Protein AF-A0A496VPL7-F1 (afdb_monomer)

Structure (mmCIF, N/CA/C/O backbone):
data_AF-A0A496VPL7-F1
#
_entry.id   AF-A0A496VPL7-F1
#
loop_
_atom_site.group_PDB
_atom_site.id
_atom_site.type_symbol
_atom_site.label_atom_id
_atom_site.label_alt_id
_atom_site.label_comp_id
_atom_site.label_asym_id
_atom_site.label_entity_id
_atom_site.label_seq_id
_atom_site.pdbx_PDB_ins_code
_atom_site.Cartn_x
_atom_site.Cartn_y
_atom_site.Cartn_z
_atom_site.occupancy
_atom_site.B_iso_or_equiv
_atom_site.auth_seq_id
_atom_site.auth_comp_id
_atom_site.auth_asym_id
_atom_site.auth_atom_id
_atom_site.pdbx_PDB_model_num
ATOM 1 N N . MET A 1 1 ? 26.403 -59.003 -51.236 1.00 44.50 1 MET A N 1
ATOM 2 C CA . MET A 1 1 ? 26.138 -58.364 -49.931 1.00 44.50 1 MET A CA 1
ATOM 3 C C . MET A 1 1 ? 26.095 -56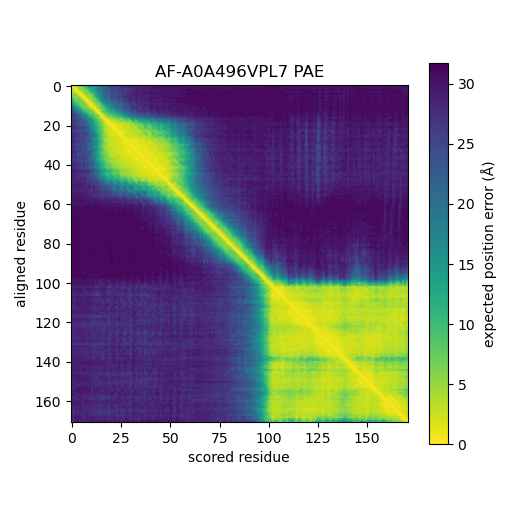.862 -50.140 1.00 44.50 1 MET A C 1
ATOM 5 O O . MET A 1 1 ? 27.112 -56.297 -50.512 1.00 44.50 1 MET A O 1
ATOM 9 N N . ALA A 1 2 ? 24.926 -56.245 -49.983 1.00 44.16 2 ALA A N 1
ATOM 10 C CA . ALA A 1 2 ? 24.749 -54.795 -50.019 1.00 44.16 2 ALA A CA 1
ATOM 11 C C . ALA A 1 2 ? 23.710 -54.421 -48.952 1.00 44.16 2 ALA A C 1
ATOM 13 O O . ALA A 1 2 ? 22.628 -55.006 -48.906 1.00 44.16 2 ALA A O 1
ATOM 14 N N . SER A 1 3 ? 24.091 -53.519 -48.052 1.00 49.53 3 SER A N 1
ATOM 15 C CA . SER A 1 3 ? 23.305 -53.061 -46.904 1.00 49.53 3 SER A CA 1
ATOM 16 C C . SER A 1 3 ? 22.151 -52.142 -47.330 1.00 49.53 3 SER A C 1
ATOM 18 O O . SER A 1 3 ? 22.374 -51.270 -48.169 1.00 49.53 3 SER A O 1
ATOM 20 N N . PRO A 1 4 ? 20.951 -52.236 -46.727 1.00 55.59 4 PRO A N 1
ATOM 21 C CA . PRO A 1 4 ? 19.918 -51.220 -46.892 1.00 55.59 4 PRO A CA 1
ATOM 22 C C . PRO A 1 4 ? 20.060 -50.098 -45.847 1.00 55.59 4 PRO A C 1
ATOM 24 O O . PRO A 1 4 ? 20.033 -50.330 -44.636 1.00 55.59 4 PRO A O 1
ATOM 27 N N . SER A 1 5 ? 20.187 -48.861 -46.329 1.00 50.03 5 SER A N 1
ATOM 28 C CA . SER A 1 5 ? 20.188 -47.637 -45.524 1.00 50.03 5 SER A CA 1
ATOM 29 C C . SER A 1 5 ? 18.785 -47.322 -44.989 1.00 50.03 5 SER A C 1
ATOM 31 O O . SER A 1 5 ? 17.841 -47.131 -45.751 1.00 50.03 5 SER A O 1
ATOM 33 N N . LYS A 1 6 ? 18.661 -47.226 -43.661 1.00 50.88 6 LYS A N 1
ATOM 34 C CA . LYS A 1 6 ? 17.496 -46.694 -42.935 1.00 50.88 6 LYS A CA 1
ATOM 35 C C . LYS A 1 6 ? 17.452 -45.167 -43.081 1.00 50.88 6 LYS A C 1
ATOM 37 O O . LYS A 1 6 ? 18.246 -44.475 -42.447 1.00 50.88 6 LYS A O 1
ATOM 42 N N . THR A 1 7 ? 16.494 -44.626 -43.825 1.00 50.00 7 THR A N 1
ATOM 43 C CA . THR A 1 7 ? 16.113 -43.206 -43.744 1.00 50.00 7 THR A CA 1
ATOM 44 C C . THR A 1 7 ? 14.888 -43.055 -42.845 1.00 50.00 7 THR A C 1
ATOM 46 O O . THR A 1 7 ? 13.771 -43.441 -43.175 1.00 50.00 7 THR A O 1
ATOM 49 N N . LYS A 1 8 ? 15.127 -42.515 -41.647 1.00 50.47 8 LYS A N 1
ATOM 50 C CA . LYS A 1 8 ? 14.119 -42.135 -40.657 1.00 50.47 8 LYS A CA 1
ATOM 51 C C . LYS A 1 8 ? 13.656 -40.711 -40.978 1.00 50.47 8 LYS A C 1
ATOM 53 O O . LYS A 1 8 ? 14.345 -39.754 -40.634 1.00 50.47 8 LYS A O 1
ATOM 58 N N . SER A 1 9 ? 12.515 -40.571 -41.651 1.00 50.44 9 SER A N 1
ATOM 59 C CA . SER A 1 9 ? 11.879 -39.268 -41.878 1.00 50.44 9 SER A CA 1
ATOM 60 C C . SER A 1 9 ? 11.263 -38.754 -40.576 1.00 50.44 9 SER A C 1
ATOM 62 O O . SER A 1 9 ? 10.391 -39.378 -39.977 1.00 50.44 9 SER A O 1
ATOM 64 N N . ARG A 1 10 ? 11.789 -37.621 -40.116 1.00 46.06 10 ARG A N 1
ATOM 65 C CA . ARG A 1 10 ? 11.383 -36.838 -38.943 1.00 46.06 10 ARG A CA 1
ATOM 66 C C . ARG A 1 10 ? 10.116 -36.027 -39.283 1.00 46.06 10 ARG A C 1
ATOM 68 O O . ARG A 1 10 ? 10.083 -35.459 -40.373 1.00 46.06 10 ARG A O 1
ATOM 75 N N . PRO A 1 11 ? 9.097 -35.926 -38.407 1.00 52.47 11 PRO A N 1
ATOM 76 C CA . PRO A 1 11 ? 7.956 -35.056 -38.667 1.00 52.47 11 PRO A CA 1
ATOM 77 C C . P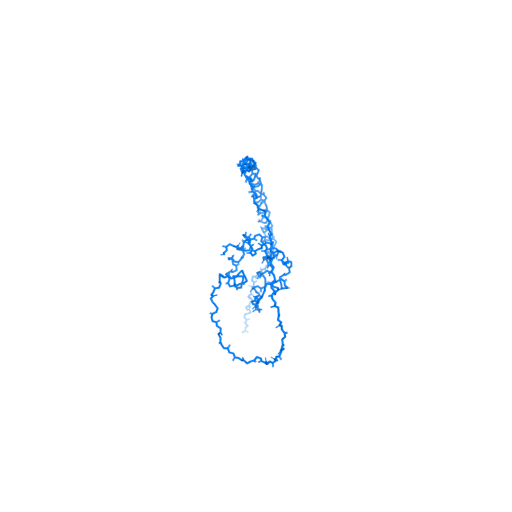RO A 1 11 ? 8.368 -33.587 -38.507 1.00 52.47 11 PRO A C 1
ATOM 79 O O . PRO A 1 11 ? 9.042 -33.202 -37.548 1.00 52.47 11 PRO A O 1
ATOM 82 N N . ASN A 1 12 ? 7.992 -32.796 -39.506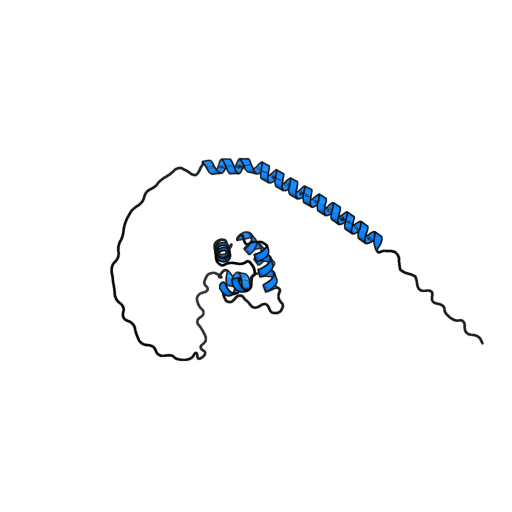 1.00 46.41 12 ASN A N 1
ATOM 83 C CA . ASN A 1 12 ? 8.258 -31.374 -39.649 1.00 46.41 12 ASN A CA 1
ATOM 84 C C . ASN A 1 12 ? 7.220 -30.598 -38.821 1.00 46.41 12 ASN A C 1
ATOM 86 O O . ASN A 1 12 ? 6.033 -30.638 -39.133 1.00 46.41 12 ASN A O 1
ATOM 90 N N . ASN A 1 13 ? 7.659 -29.946 -37.747 1.00 55.75 13 ASN A N 1
ATOM 91 C CA . ASN A 1 13 ? 6.835 -29.087 -36.904 1.00 55.75 13 ASN A CA 1
ATOM 92 C C . ASN A 1 13 ? 7.174 -27.632 -37.243 1.00 55.75 13 ASN A C 1
ATOM 94 O O . ASN A 1 13 ? 8.271 -27.194 -36.906 1.00 55.75 13 ASN A O 1
ATOM 98 N N . SER A 1 14 ? 6.289 -26.912 -37.940 1.00 54.16 14 SER A N 1
ATOM 99 C CA . SER A 1 14 ? 6.311 -25.441 -37.999 1.00 54.16 14 SER A CA 1
ATOM 100 C C . SER A 1 14 ? 5.076 -24.899 -38.728 1.00 54.16 14 SER A C 1
ATOM 102 O O . SER A 1 14 ? 5.060 -24.858 -39.959 1.00 54.16 14 SER A O 1
ATOM 104 N N . LYS A 1 15 ? 4.039 -24.516 -37.969 1.00 54.91 15 LYS A N 1
ATOM 105 C CA . LYS A 1 15 ? 3.012 -23.511 -38.325 1.00 54.91 15 LYS A CA 1
ATOM 106 C C . LYS A 1 15 ? 2.033 -23.328 -37.151 1.00 54.91 15 LYS A C 1
ATOM 108 O O . LYS A 1 15 ? 0.900 -23.776 -37.229 1.00 54.91 15 LYS A O 1
ATOM 113 N N . GLU A 1 16 ? 2.458 -22.706 -36.048 1.00 56.78 16 GLU A N 1
ATOM 114 C CA . GLU A 1 16 ? 1.498 -22.333 -34.986 1.00 56.78 16 GLU A CA 1
ATOM 115 C C . GLU A 1 16 ? 1.862 -21.144 -34.054 1.00 56.78 16 GLU A C 1
ATOM 117 O O . GLU A 1 16 ? 1.560 -21.209 -32.867 1.00 56.78 16 GLU A O 1
ATOM 122 N N . PRO A 1 17 ? 2.482 -20.029 -34.499 1.00 57.62 17 PRO A N 1
ATOM 123 C CA . PRO A 1 17 ? 2.567 -18.837 -33.641 1.00 57.62 17 PRO A CA 1
ATOM 124 C C . PRO A 1 17 ? 1.362 -17.881 -33.778 1.00 57.62 17 PRO A C 1
ATOM 126 O O . PRO A 1 17 ? 1.002 -17.212 -32.812 1.00 57.62 17 PRO A O 1
ATOM 129 N N . ASP A 1 18 ? 0.711 -17.813 -34.945 1.00 60.19 18 ASP A N 1
ATOM 130 C CA . ASP A 1 18 ? -0.291 -16.769 -35.230 1.00 60.19 18 ASP A CA 1
ATOM 131 C C . ASP A 1 18 ? -1.664 -17.005 -34.578 1.00 60.19 18 ASP A C 1
ATOM 133 O O . ASP A 1 18 ? -2.380 -16.051 -34.273 1.00 60.19 18 ASP A O 1
ATOM 137 N N . ASN A 1 19 ? -2.044 -18.263 -34.327 1.00 65.25 19 ASN A N 1
ATOM 138 C CA . ASN A 1 19 ? -3.358 -18.578 -33.754 1.00 65.25 19 ASN A CA 1
ATOM 139 C C . ASN A 1 19 ? -3.415 -18.254 -32.250 1.00 65.25 19 ASN A C 1
ATOM 141 O O . ASN A 1 19 ? -4.341 -17.590 -31.788 1.00 65.25 19 ASN A O 1
ATOM 145 N N . ALA A 1 20 ? -2.358 -18.602 -31.509 1.00 71.00 20 ALA A N 1
ATOM 146 C CA . ALA A 1 20 ? -2.246 -18.330 -30.076 1.00 71.00 20 ALA A CA 1
ATOM 147 C C . ALA A 1 20 ? -2.258 -16.825 -29.750 1.00 71.00 20 ALA A C 1
ATOM 149 O O . ALA A 1 20 ? -2.879 -16.396 -28.777 1.00 71.00 20 ALA A O 1
ATOM 150 N N . LEU A 1 21 ? -1.616 -15.996 -30.583 1.00 72.56 21 LEU A N 1
ATOM 151 C CA . LEU A 1 21 ? -1.631 -14.539 -30.412 1.00 72.56 21 LEU A CA 1
ATOM 152 C C . LEU A 1 21 ? -3.029 -13.954 -30.622 1.00 72.56 21 LEU A C 1
ATOM 154 O O . LEU A 1 21 ? -3.444 -13.058 -29.885 1.00 72.56 21 LEU A O 1
ATOM 158 N N . ARG A 1 22 ? -3.771 -14.474 -31.602 1.00 73.31 22 ARG A N 1
ATOM 159 C CA . ARG A 1 22 ? -5.119 -14.005 -31.931 1.00 73.31 22 ARG A CA 1
ATOM 160 C C . ARG A 1 22 ? -6.137 -14.370 -30.846 1.00 73.31 22 ARG A C 1
ATOM 162 O O . ARG A 1 22 ? -6.988 -13.545 -30.518 1.00 73.31 22 ARG A O 1
ATOM 169 N N . GLU A 1 23 ? -6.015 -15.548 -30.241 1.00 77.81 23 GLU A N 1
ATOM 170 C CA . GLU A 1 23 ? -6.831 -15.946 -29.084 1.00 77.81 23 GLU A CA 1
ATOM 171 C C . GLU A 1 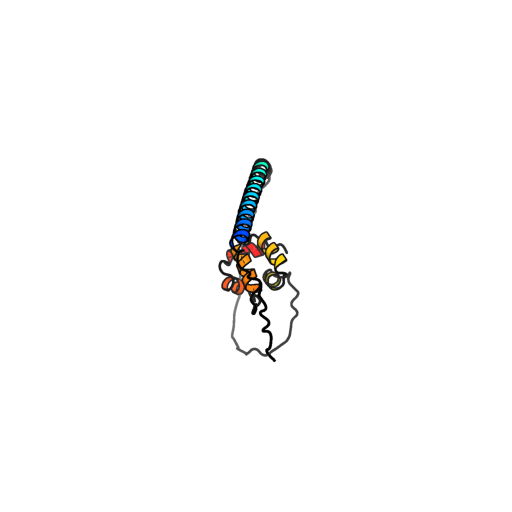23 ? -6.487 -15.142 -27.822 1.00 77.81 23 GLU A C 1
ATOM 173 O O . GLU A 1 23 ? -7.384 -14.714 -27.088 1.00 77.81 23 GLU A O 1
ATOM 178 N N . HIS A 1 24 ? -5.201 -14.865 -27.594 1.00 81.12 24 HIS A N 1
ATOM 179 C CA . HIS A 1 24 ? -4.764 -14.039 -26.470 1.00 81.12 24 HIS A CA 1
ATOM 180 C C . HIS A 1 24 ? -5.279 -12.595 -26.588 1.00 81.12 24 HIS A C 1
ATOM 182 O O . HIS A 1 24 ? -5.757 -12.026 -25.607 1.00 81.12 24 HIS A O 1
ATOM 188 N N . LEU A 1 25 ? -5.238 -12.013 -27.791 1.00 81.50 25 LEU A N 1
ATOM 189 C CA . LEU A 1 25 ? -5.808 -10.691 -28.073 1.00 81.50 25 LEU A CA 1
ATOM 190 C C . LEU A 1 25 ? -7.325 -10.665 -27.836 1.00 81.50 25 LEU A C 1
ATOM 192 O O . LEU A 1 25 ? -7.809 -9.786 -27.128 1.00 81.50 25 LEU A O 1
ATOM 196 N N . GLY A 1 26 ? -8.060 -11.672 -28.320 1.00 81.38 26 GLY A N 1
ATOM 197 C CA . GLY A 1 26 ? -9.504 -11.774 -28.075 1.00 81.38 26 GLY A CA 1
ATOM 198 C C . GLY A 1 26 ? -9.857 -11.921 -26.590 1.00 81.38 26 GLY A C 1
ATOM 199 O O . GLY A 1 26 ? -10.829 -11.335 -26.110 1.00 81.38 26 GLY A O 1
ATOM 200 N N . THR A 1 27 ? -9.038 -12.651 -25.831 1.00 85.00 27 THR A N 1
ATOM 201 C CA . THR A 1 27 ? -9.200 -12.790 -24.375 1.00 85.00 27 THR A CA 1
ATOM 202 C C . THR A 1 27 ? -8.956 -11.461 -23.657 1.00 85.00 27 THR A C 1
ATOM 204 O O . THR A 1 27 ? -9.700 -11.105 -22.740 1.00 85.00 27 THR A O 1
ATOM 207 N N . LEU A 1 28 ? -7.955 -10.694 -24.097 1.00 88.88 28 LEU A N 1
ATOM 208 C CA . LEU A 1 28 ? -7.653 -9.372 -23.554 1.00 88.88 28 LEU A CA 1
ATOM 209 C C . LEU A 1 28 ? -8.805 -8.387 -23.800 1.00 88.88 28 LEU A C 1
ATOM 211 O O . LEU A 1 28 ? -9.219 -7.696 -22.870 1.00 88.88 28 LEU A O 1
ATOM 215 N N . ASP A 1 29 ? -9.366 -8.373 -25.011 1.00 89.19 29 ASP A N 1
ATOM 216 C CA . ASP A 1 29 ? -10.503 -7.515 -25.365 1.00 89.19 29 ASP A CA 1
ATOM 217 C C . ASP A 1 29 ? -11.748 -7.835 -24.527 1.00 89.19 29 ASP A C 1
ATOM 219 O O . ASP A 1 29 ? -12.433 -6.932 -24.040 1.00 89.19 29 ASP A O 1
ATOM 223 N N . ASN A 1 30 ? -12.027 -9.120 -24.295 1.00 91.12 30 ASN A N 1
ATOM 224 C CA . ASN A 1 30 ? -13.141 -9.543 -23.442 1.00 91.12 30 ASN A CA 1
ATOM 225 C C . ASN A 1 30 ? -12.914 -9.178 -21.968 1.00 91.12 30 ASN A C 1
ATOM 227 O O . ASN A 1 30 ? -13.844 -8.752 -21.278 1.00 91.12 30 ASN A O 1
ATOM 231 N N . THR A 1 31 ? -11.672 -9.291 -21.496 1.00 89.62 31 THR A N 1
ATOM 232 C CA . THR A 1 31 ? -11.293 -8.891 -20.134 1.00 89.62 31 THR A CA 1
ATOM 233 C C . THR A 1 31 ? -11.441 -7.381 -19.953 1.00 89.62 31 THR A C 1
ATOM 235 O O . THR A 1 31 ? -11.981 -6.928 -18.945 1.00 89.62 31 THR A O 1
ATOM 238 N N . LEU A 1 32 ? -11.027 -6.594 -20.950 1.00 94.44 32 LEU A N 1
ATOM 239 C CA . LEU A 1 32 ? -11.157 -5.140 -20.930 1.00 94.44 32 LEU A CA 1
ATOM 240 C C . LEU A 1 32 ? -12.628 -4.707 -20.912 1.00 94.44 32 LEU A C 1
ATOM 242 O O . LEU A 1 32 ? -12.996 -3.853 -20.108 1.00 94.44 32 LEU A O 1
ATOM 246 N N . LYS A 1 33 ? -13.481 -5.327 -21.736 1.00 93.31 33 LYS A N 1
ATOM 247 C CA . LYS A 1 33 ? -14.931 -5.069 -21.722 1.00 93.31 33 LYS A CA 1
ATOM 248 C C . LYS A 1 33 ? -15.556 -5.382 -20.363 1.00 93.31 33 LYS A C 1
ATOM 250 O O . LYS A 1 33 ? -16.272 -4.543 -19.829 1.00 93.31 33 LYS A O 1
ATOM 255 N N . SER A 1 34 ? -15.218 -6.536 -19.785 1.00 91.56 34 SER A N 1
ATOM 256 C CA . SER A 1 34 ? -15.720 -6.946 -18.466 1.00 91.56 34 SER A CA 1
ATOM 257 C C . SER A 1 34 ? -15.293 -5.968 -17.366 1.00 91.56 34 SER A C 1
ATOM 259 O O . SER A 1 34 ? -16.074 -5.649 -16.474 1.00 91.56 34 SER A O 1
ATOM 261 N N . LEU A 1 35 ? -14.063 -5.447 -17.442 1.00 93.56 35 LEU A N 1
ATOM 262 C CA . LEU A 1 35 ? -13.570 -4.450 -16.493 1.00 93.56 35 LEU A CA 1
ATOM 263 C C . LEU A 1 35 ? -14.318 -3.118 -16.621 1.00 93.56 35 LEU A C 1
ATOM 265 O O . LEU A 1 35 ? -14.687 -2.529 -15.609 1.00 93.56 35 LEU A O 1
ATOM 269 N N . VAL A 1 36 ? -14.552 -2.646 -17.847 1.00 95.12 36 VAL A N 1
ATOM 270 C CA . VAL A 1 36 ? -15.309 -1.407 -18.090 1.00 95.12 36 VAL A CA 1
ATOM 271 C C . VAL A 1 36 ? -16.743 -1.536 -17.572 1.00 95.12 36 VAL A C 1
ATOM 273 O O . VAL A 1 36 ? -17.247 -0.616 -16.931 1.00 95.12 36 VAL A O 1
ATOM 276 N N . GLU A 1 37 ? -17.382 -2.683 -17.790 1.00 92.88 37 GLU A N 1
ATOM 277 C CA . GLU A 1 37 ? -18.727 -2.960 -17.279 1.00 92.88 37 GLU A CA 1
ATOM 278 C C . GLU A 1 37 ? -18.766 -2.980 -15.744 1.00 92.88 37 GLU A C 1
ATOM 280 O O . GLU A 1 37 ? -19.620 -2.333 -15.138 1.00 92.88 37 GLU A O 1
ATOM 285 N N . ALA A 1 38 ? -17.787 -3.624 -15.102 1.00 92.12 38 ALA A N 1
ATOM 286 C CA . ALA A 1 38 ? -17.670 -3.626 -13.646 1.00 92.12 38 ALA A CA 1
ATOM 287 C C . ALA A 1 38 ? -17.472 -2.210 -13.073 1.00 92.12 38 ALA A C 1
ATOM 289 O O . ALA A 1 38 ? -18.111 -1.850 -12.086 1.00 92.12 38 ALA A O 1
ATOM 290 N N . VAL A 1 39 ? -16.628 -1.387 -13.704 1.00 93.81 39 VAL A N 1
ATOM 291 C CA . VAL A 1 39 ? -16.409 0.008 -13.287 1.00 93.81 39 VAL A CA 1
ATOM 292 C C . VAL A 1 39 ? -17.685 0.837 -13.432 1.00 93.81 39 VAL A C 1
ATOM 294 O O . VAL A 1 39 ? -18.012 1.606 -12.528 1.00 93.81 39 VAL A O 1
ATOM 297 N N . ASN A 1 40 ? -18.432 0.660 -14.523 1.00 93.25 40 ASN A N 1
ATOM 298 C CA . ASN A 1 40 ? -19.708 1.348 -14.713 1.00 93.25 40 ASN A CA 1
ATOM 299 C C . ASN A 1 40 ? -20.736 0.940 -13.649 1.00 93.25 40 ASN A C 1
ATOM 301 O O . ASN A 1 40 ? -21.387 1.814 -13.079 1.00 93.25 40 ASN A O 1
ATOM 305 N N . ASN A 1 41 ? -20.827 -0.350 -13.314 1.00 92.44 41 ASN A N 1
ATOM 306 C CA . ASN A 1 41 ? -21.724 -0.829 -12.260 1.00 92.44 41 ASN A CA 1
ATOM 307 C C . ASN A 1 41 ? -21.387 -0.213 -10.895 1.00 92.44 41 ASN A C 1
ATOM 309 O O . ASN A 1 41 ? -22.279 0.305 -10.224 1.00 92.44 41 ASN A O 1
ATOM 313 N N . VAL A 1 42 ? -20.104 -0.190 -10.519 1.00 91.00 42 VAL A N 1
ATOM 314 C CA . VAL A 1 42 ? -19.654 0.449 -9.270 1.00 91.00 42 VAL A CA 1
ATOM 315 C C . VAL A 1 42 ? -19.952 1.951 -9.281 1.00 91.00 42 VAL A C 1
ATOM 317 O O . VAL A 1 42 ? -20.404 2.500 -8.279 1.00 91.00 42 VAL A O 1
ATOM 320 N N . SER A 1 43 ? -19.752 2.630 -10.415 1.00 91.81 43 SER A N 1
ATOM 321 C CA . SER A 1 43 ? -20.073 4.056 -10.543 1.00 91.81 43 SER A CA 1
ATOM 322 C C . SER A 1 43 ? -21.567 4.333 -10.337 1.00 91.81 43 SER A C 1
ATOM 324 O O . SER A 1 43 ? -21.914 5.311 -9.675 1.00 91.81 43 SER A O 1
ATOM 326 N N . CYS A 1 44 ? -22.449 3.486 -10.876 1.00 87.25 44 CYS A N 1
ATOM 327 C CA . CYS A 1 44 ? -23.893 3.598 -10.665 1.00 87.25 44 CYS A CA 1
ATOM 328 C C . CYS A 1 44 ? -24.278 3.361 -9.199 1.00 87.25 44 CYS A C 1
ATOM 330 O O . CYS A 1 44 ? -25.110 4.091 -8.662 1.00 87.25 44 CYS A O 1
ATOM 332 N N . GLU A 1 45 ? -23.658 2.381 -8.539 1.00 82.75 45 GLU A N 1
ATOM 333 C CA . GLU A 1 45 ? -23.916 2.080 -7.129 1.00 82.75 45 GLU A CA 1
ATOM 334 C C . GLU A 1 45 ? -23.482 3.237 -6.214 1.00 82.75 45 GLU A C 1
ATOM 336 O O . GLU A 1 45 ? -24.250 3.669 -5.355 1.00 82.75 45 GLU A O 1
ATOM 341 N N . ILE A 1 46 ? -22.312 3.836 -6.463 1.00 84.00 46 ILE A N 1
ATOM 342 C CA . ILE A 1 46 ? -21.853 5.037 -5.744 1.00 84.00 46 ILE A CA 1
ATOM 343 C C . ILE A 1 46 ? -22.837 6.198 -5.933 1.00 84.00 46 ILE A C 1
ATOM 345 O O . ILE A 1 46 ? -23.191 6.875 -4.966 1.00 84.00 46 ILE A O 1
ATOM 349 N N . GLN A 1 47 ? -23.308 6.423 -7.162 1.00 82.00 47 GLN A N 1
ATOM 350 C CA . GLN A 1 47 ? -24.251 7.502 -7.455 1.00 82.00 47 GLN A CA 1
ATOM 351 C C . GLN A 1 47 ? -25.610 7.288 -6.765 1.00 82.00 47 GLN A C 1
ATOM 353 O O . GLN A 1 47 ? -26.229 8.252 -6.318 1.00 82.00 47 GLN A O 1
ATOM 358 N N . ALA A 1 48 ? -26.050 6.035 -6.615 1.00 79.25 48 ALA A N 1
ATOM 359 C CA . ALA A 1 48 ? -27.263 5.688 -5.874 1.00 79.25 48 ALA A CA 1
ATOM 360 C C . ALA A 1 48 ? -27.125 5.891 -4.352 1.00 79.25 48 ALA A C 1
ATOM 362 O O . ALA A 1 48 ? -28.116 6.174 -3.679 1.00 79.25 48 ALA A O 1
ATOM 363 N N . LEU A 1 49 ? -25.909 5.777 -3.806 1.00 75.31 49 LEU A N 1
ATOM 364 C CA . LEU A 1 49 ? -25.620 5.967 -2.379 1.00 75.31 49 LEU A CA 1
ATOM 365 C C . LEU A 1 49 ? -25.369 7.435 -1.990 1.00 75.31 49 LEU A C 1
ATOM 367 O O . LEU A 1 49 ? -25.483 7.787 -0.816 1.00 75.31 49 LEU A O 1
ATOM 371 N N . GLN A 1 50 ? -25.078 8.307 -2.957 1.00 69.44 50 GLN A N 1
ATOM 372 C CA . GLN A 1 50 ? -24.845 9.740 -2.752 1.00 69.44 50 GLN A CA 1
ATOM 373 C C . GLN A 1 50 ? -25.951 10.476 -1.948 1.00 69.44 50 GLN A C 1
ATOM 375 O O . GLN A 1 50 ? -25.598 11.200 -1.013 1.00 69.44 50 GLN A O 1
ATOM 380 N N . PRO A 1 51 ? -27.265 10.272 -2.194 1.00 67.12 51 PRO A N 1
ATOM 381 C CA . PRO A 1 51 ? -28.315 10.959 -1.432 1.00 67.12 51 PRO A CA 1
ATOM 382 C C . PRO A 1 51 ? -28.415 10.542 0.049 1.00 67.12 51 PRO A C 1
ATOM 384 O O . PRO A 1 51 ? -28.944 11.305 0.852 1.00 67.12 51 PRO A O 1
ATOM 387 N N . LEU A 1 52 ? -27.894 9.372 0.447 1.00 60.56 52 LEU A N 1
ATOM 388 C CA . LEU A 1 52 ? -27.909 8.918 1.850 1.00 60.56 52 LEU A CA 1
ATOM 389 C C . LEU A 1 52 ? -26.853 9.623 2.715 1.00 60.56 52 LEU A C 1
ATOM 391 O O . LEU A 1 52 ? -27.075 9.850 3.908 1.00 60.56 52 LEU A O 1
ATOM 395 N N . VAL A 1 53 ? -25.720 9.999 2.117 1.00 59.75 53 VAL A N 1
ATOM 396 C CA . VAL A 1 53 ? -24.626 10.692 2.814 1.00 59.75 53 VAL A CA 1
ATOM 397 C C . VAL A 1 53 ? -25.007 12.144 3.120 1.00 59.75 53 VAL A C 1
ATOM 399 O O . VAL A 1 53 ? -24.693 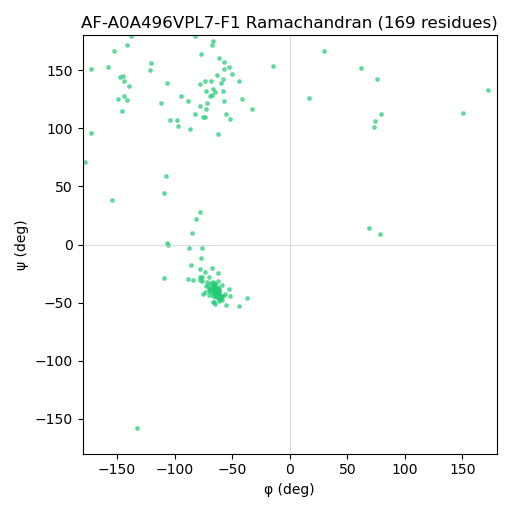12.654 4.196 1.00 59.75 53 VAL A O 1
ATOM 402 N N . GLU A 1 54 ? -25.754 12.795 2.226 1.00 59.00 54 GLU A N 1
ATOM 403 C CA . GLU A 1 54 ? -26.226 14.172 2.428 1.00 59.00 54 GLU A CA 1
ATOM 404 C C . GLU A 1 54 ? -27.244 14.279 3.576 1.00 59.00 54 GLU A C 1
ATOM 406 O O . GLU A 1 54 ? -27.211 15.244 4.341 1.00 59.00 54 GLU A O 1
ATOM 411 N N . THR A 1 55 ? -28.086 13.261 3.786 1.00 54.94 55 THR A N 1
ATOM 412 C CA . THR A 1 55 ? -29.041 13.232 4.909 1.00 54.94 55 THR A CA 1
ATOM 413 C C . THR A 1 55 ? -28.407 12.977 6.280 1.00 54.94 55 THR A C 1
ATOM 415 O O . THR A 1 55 ? -28.974 13.388 7.292 1.00 54.94 55 THR A O 1
ATOM 418 N N . ALA A 1 56 ? -27.232 12.343 6.352 1.00 55.00 56 ALA A N 1
ATOM 419 C CA . ALA A 1 56 ? -26.563 12.067 7.628 1.00 55.00 56 ALA A CA 1
ATOM 420 C C . ALA A 1 56 ? -25.884 13.314 8.234 1.00 55.00 56 ALA A C 1
ATOM 422 O O . ALA A 1 56 ? -25.800 13.437 9.456 1.00 55.00 56 ALA A O 1
ATOM 423 N N . ASN A 1 57 ? -25.461 14.273 7.404 1.00 53.88 57 ASN A N 1
ATOM 424 C CA . ASN A 1 57 ? -24.702 15.447 7.854 1.00 53.88 57 ASN A CA 1
ATOM 425 C C . ASN A 1 57 ? -25.540 16.548 8.534 1.00 53.88 57 ASN A C 1
ATOM 427 O O . ASN A 1 57 ? -24.970 17.440 9.154 1.00 53.88 57 ASN A O 1
ATOM 431 N N . LEU A 1 58 ? -26.874 16.498 8.470 1.00 52.66 58 LEU A N 1
ATOM 432 C CA . LEU A 1 58 ? -27.743 17.532 9.057 1.00 52.66 58 LEU A CA 1
ATOM 433 C C . LEU A 1 58 ? -28.111 17.298 10.536 1.00 52.66 58 LEU A C 1
ATOM 435 O O . LEU A 1 58 ? -28.778 18.141 11.130 1.00 52.66 58 LEU A O 1
ATOM 439 N N . THR A 1 59 ? -27.685 16.190 11.156 1.00 48.41 59 THR A N 1
ATOM 440 C CA . THR A 1 59 ? -28.191 15.785 12.490 1.00 48.41 59 THR A CA 1
ATOM 441 C C . THR A 1 59 ? -27.199 16.005 13.646 1.00 48.41 59 THR A C 1
ATOM 443 O O . THR A 1 59 ? -27.544 15.744 14.796 1.00 48.41 59 THR A O 1
ATOM 446 N N . SER A 1 60 ? -25.983 16.511 13.397 1.00 48.88 60 SER A N 1
ATOM 447 C CA . SER A 1 60 ? -24.926 16.590 14.430 1.00 48.88 60 SER A CA 1
ATOM 448 C C . SER A 1 60 ? -24.603 17.983 14.994 1.00 48.88 60 SER A C 1
ATOM 450 O O . SER A 1 60 ? -23.760 18.069 15.883 1.00 48.88 60 SER A O 1
ATOM 452 N N . GLU A 1 61 ? -25.268 19.065 14.579 1.00 45.78 61 GLU A N 1
ATOM 453 C CA . GLU A 1 61 ? -24.966 20.424 15.074 1.00 45.78 61 GLU A CA 1
ATOM 454 C C . GLU A 1 61 ? -26.018 20.996 16.037 1.00 45.78 61 GLU A C 1
ATOM 456 O O . GLU A 1 61 ? -26.558 22.073 15.810 1.00 45.78 61 GLU A O 1
ATOM 461 N N . VAL A 1 62 ? -26.291 20.336 17.167 1.00 50.09 62 VAL A N 1
ATOM 462 C CA . VAL A 1 62 ? -26.790 21.054 18.356 1.00 50.09 62 VAL A CA 1
ATOM 463 C C . VAL A 1 62 ? -26.241 20.387 19.620 1.00 50.09 62 VAL A C 1
ATOM 465 O O . VAL A 1 62 ? -26.578 19.244 19.901 1.00 50.09 62 VAL A O 1
ATOM 468 N N . VAL A 1 63 ? -25.407 21.120 20.372 1.00 41.22 63 VAL A N 1
ATOM 469 C CA . VAL A 1 63 ? -25.384 21.256 21.850 1.00 41.22 63 VAL A CA 1
ATOM 470 C C . VAL A 1 63 ? -23.960 21.538 22.394 1.00 41.22 63 VAL A C 1
ATOM 472 O O . VAL A 1 63 ? -23.080 20.688 22.415 1.00 41.22 63 VAL A O 1
ATOM 475 N N . SER A 1 64 ? -23.836 22.758 22.935 1.00 34.72 64 SER A N 1
ATOM 476 C CA . SER A 1 64 ? -23.028 23.217 24.085 1.00 34.72 64 SER A CA 1
ATOM 477 C C . SER A 1 64 ? -21.499 23.392 24.028 1.00 34.72 64 SER A C 1
ATOM 479 O O . SER A 1 64 ? -20.706 22.483 24.237 1.00 34.72 64 SER A O 1
ATOM 481 N N . SER A 1 65 ? -21.118 24.677 23.995 1.00 40.59 65 SER A N 1
ATOM 482 C CA . SER A 1 65 ? -20.037 25.299 24.801 1.00 40.59 65 SER A CA 1
ATOM 483 C C . SER A 1 65 ? -20.390 25.318 26.321 1.00 40.59 65 SER A C 1
ATOM 485 O O . SER A 1 65 ? -21.547 25.014 26.611 1.00 40.59 65 SER A O 1
ATOM 487 N N . PRO A 1 66 ? -19.535 25.748 27.303 1.00 50.28 66 PRO A N 1
ATOM 488 C CA . PRO A 1 66 ? -18.263 26.497 27.201 1.00 50.28 66 PRO A CA 1
ATOM 489 C C . PRO A 1 66 ? -17.087 26.118 28.170 1.00 50.28 66 PRO A C 1
ATOM 491 O O . PRO A 1 66 ? -17.223 25.373 29.131 1.00 50.28 66 PRO A O 1
ATOM 494 N N . LYS A 1 67 ? -15.923 26.734 27.875 1.00 46.09 67 LYS A N 1
ATOM 495 C CA . LYS A 1 67 ? -14.695 27.087 28.659 1.00 46.09 67 LYS A CA 1
ATOM 496 C C . LYS A 1 67 ? -14.701 27.033 30.210 1.00 46.09 67 LYS A C 1
ATOM 498 O O . LYS A 1 67 ? -15.696 27.397 30.828 1.00 46.09 67 LYS A O 1
ATOM 503 N N . PRO A 1 68 ? -13.512 26.818 30.835 1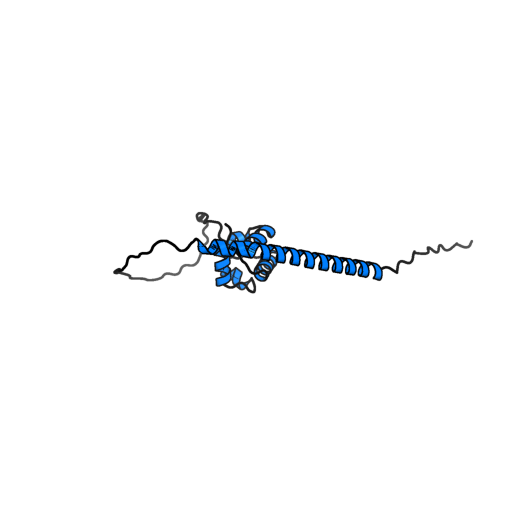.00 47.91 68 PRO A N 1
ATOM 504 C CA . PRO A 1 68 ? -12.698 27.918 31.436 1.00 47.91 68 PRO A CA 1
ATOM 505 C C . PRO A 1 68 ? -11.161 27.749 31.191 1.00 47.91 68 PRO A C 1
ATOM 507 O O . PRO A 1 68 ? -10.681 26.631 31.096 1.00 47.91 68 PRO A O 1
ATOM 510 N N . VAL A 1 69 ? -10.323 28.741 30.830 1.00 40.94 69 VAL A N 1
ATOM 511 C CA . VAL A 1 69 ? -9.737 29.932 31.521 1.00 40.94 69 VAL A CA 1
ATOM 512 C C . VAL A 1 69 ? -8.619 29.639 32.574 1.00 40.94 69 VAL A C 1
ATOM 514 O O . VAL A 1 69 ? -8.909 29.356 33.724 1.00 40.94 69 VAL A O 1
ATOM 517 N N . SER A 1 70 ? -7.352 29.845 32.138 1.00 42.47 70 SER A N 1
ATOM 518 C CA . SER A 1 70 ? -6.172 30.508 32.792 1.00 42.47 70 SER A CA 1
ATOM 519 C C . SER A 1 70 ? -5.240 29.859 33.866 1.00 42.47 70 SER A C 1
ATOM 521 O O . SER A 1 70 ? -5.629 29.736 35.014 1.00 42.47 70 SER A O 1
ATOM 523 N N . LYS A 1 71 ? -3.958 29.610 33.462 1.00 43.62 71 LYS A N 1
ATOM 524 C CA . LYS A 1 71 ? -2.582 30.014 33.974 1.00 43.62 71 LYS A CA 1
ATOM 525 C C . LYS A 1 71 ? -2.300 30.283 35.490 1.00 43.62 71 LYS A C 1
ATOM 527 O O . LYS A 1 71 ? -3.234 30.665 36.175 1.00 43.62 71 LYS A O 1
ATOM 532 N N . PRO A 1 72 ? -1.019 30.377 35.988 1.00 49.34 72 PRO A N 1
ATOM 533 C CA . PRO A 1 72 ? 0.332 29.978 35.497 1.00 49.34 72 PRO A CA 1
ATOM 534 C C . PRO A 1 72 ? 1.285 29.321 36.571 1.00 49.34 72 PRO A C 1
ATOM 536 O O . PRO A 1 72 ? 0.943 29.194 37.738 1.00 49.34 72 PRO A O 1
ATOM 539 N N . ALA A 1 73 ? 2.516 28.938 36.168 1.00 47.78 73 ALA A N 1
ATOM 540 C CA . ALA A 1 73 ? 3.639 28.389 36.978 1.00 47.78 73 ALA A CA 1
ATOM 541 C C . ALA A 1 73 ? 4.282 29.378 37.993 1.00 47.78 73 ALA A C 1
ATOM 543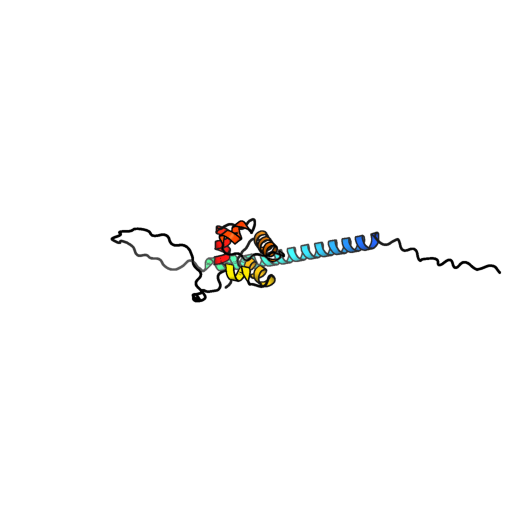 O O . ALA A 1 73 ? 4.016 30.578 37.886 1.00 47.78 73 ALA A O 1
ATOM 544 N N . PRO A 1 74 ? 5.201 28.944 38.906 1.00 52.84 74 PRO A N 1
ATOM 545 C CA . PRO A 1 74 ? 6.650 29.163 38.645 1.00 52.84 74 PRO A CA 1
ATOM 546 C C . PRO A 1 74 ? 7.713 28.255 39.355 1.00 52.84 74 PRO A C 1
ATOM 548 O O . PRO A 1 74 ? 7.546 27.893 40.510 1.00 52.84 74 PRO A O 1
ATOM 551 N N . LYS A 1 75 ? 8.884 28.109 38.679 1.00 44.59 75 LYS A N 1
ATOM 552 C CA . LYS A 1 75 ? 10.311 28.100 39.162 1.00 44.59 75 LYS A CA 1
ATOM 553 C C . LYS A 1 75 ? 10.765 27.007 40.161 1.00 44.59 75 LYS A C 1
ATOM 555 O O . LYS A 1 75 ? 10.012 26.603 41.019 1.00 44.59 75 LYS A O 1
ATOM 560 N N . ALA A 1 76 ? 12.013 26.536 40.263 1.00 39.53 76 ALA A N 1
ATOM 561 C CA . ALA A 1 76 ? 13.332 26.616 39.607 1.00 39.53 76 ALA A CA 1
ATOM 562 C C . ALA A 1 76 ? 14.186 25.533 40.344 1.00 39.53 76 ALA A C 1
ATOM 564 O O . ALA A 1 76 ? 13.897 25.240 41.499 1.00 39.53 76 ALA A O 1
ATOM 565 N N . LYS A 1 77 ? 15.202 24.863 39.790 1.00 43.22 77 LYS A N 1
ATOM 566 C CA . LYS A 1 77 ? 16.611 25.303 39.741 1.00 43.22 77 LYS A CA 1
ATOM 567 C C . LYS A 1 77 ? 17.461 24.141 39.186 1.00 43.22 77 LYS A C 1
ATOM 569 O O . LYS A 1 77 ? 17.339 23.017 39.660 1.00 43.22 77 LYS A O 1
ATOM 574 N N . ALA A 1 78 ? 18.341 24.441 38.234 1.00 47.81 78 ALA A N 1
ATOM 575 C CA . ALA A 1 78 ? 19.534 23.644 37.920 1.00 47.81 78 ALA A CA 1
ATOM 576 C C . ALA A 1 78 ? 20.635 23.918 38.982 1.00 47.81 78 ALA A C 1
ATOM 578 O O . ALA A 1 78 ? 20.503 24.910 39.710 1.00 47.81 78 ALA A O 1
ATOM 579 N N . PRO A 1 79 ? 21.695 23.087 39.108 1.00 52.22 79 PRO A N 1
ATOM 580 C CA . PRO A 1 79 ? 22.811 23.147 38.150 1.00 52.22 79 PRO A CA 1
ATOM 581 C C . PRO A 1 79 ? 23.486 21.791 37.807 1.00 52.22 79 PRO A C 1
ATOM 583 O O . PRO A 1 79 ? 23.666 20.913 38.642 1.00 52.22 79 PRO A O 1
ATOM 586 N N . THR A 1 80 ? 23.916 21.658 36.552 1.00 43.97 80 THR A N 1
ATOM 587 C CA . THR A 1 80 ? 24.939 20.729 36.003 1.00 43.97 80 THR A CA 1
ATOM 588 C C . THR A 1 80 ? 26.372 21.275 36.208 1.00 43.97 80 THR A C 1
ATOM 590 O O . THR A 1 80 ? 26.473 22.466 36.507 1.00 43.97 80 THR A O 1
ATOM 593 N N . PRO A 1 81 ? 27.484 20.598 35.806 1.00 61.66 81 PRO A N 1
ATOM 594 C CA . PRO A 1 81 ? 27.905 19.170 35.750 1.00 61.66 81 PRO A CA 1
ATOM 595 C C . PRO A 1 81 ? 29.365 19.013 36.345 1.00 61.66 81 PRO A C 1
ATOM 597 O O . PRO A 1 81 ? 29.703 19.901 37.128 1.00 61.66 81 PRO A O 1
ATOM 600 N N . PRO A 1 82 ? 30.251 17.986 36.092 1.00 52.97 82 PRO A N 1
ATOM 601 C CA . PRO A 1 82 ? 30.794 17.534 34.780 1.00 52.97 82 PRO A CA 1
ATOM 602 C C . PRO A 1 82 ? 31.112 16.010 34.580 1.00 52.97 82 PRO A C 1
ATOM 604 O O . PRO A 1 82 ? 31.619 15.310 35.446 1.00 52.97 82 PRO A O 1
ATOM 607 N N . VAL A 1 83 ? 30.856 15.542 33.348 1.00 44.94 83 VAL A N 1
ATOM 608 C CA . VAL A 1 83 ? 31.556 14.564 32.463 1.00 44.94 83 VAL A CA 1
ATOM 609 C C . VAL A 1 83 ? 32.619 13.588 33.026 1.00 44.94 83 VAL A C 1
ATOM 611 O O . VAL A 1 83 ? 33.704 14.021 33.402 1.00 44.94 83 VAL A O 1
ATOM 614 N N . LYS A 1 84 ? 32.444 12.268 32.785 1.00 43.97 84 LYS A N 1
ATOM 615 C CA . LYS A 1 84 ? 33.535 11.345 32.365 1.00 43.97 84 LYS A CA 1
ATOM 616 C C . LYS A 1 84 ? 33.059 10.277 31.361 1.00 43.97 84 LYS A C 1
ATOM 618 O O . LYS A 1 84 ? 32.093 9.562 31.592 1.00 43.97 84 LYS A O 1
ATOM 623 N N . LYS A 1 85 ? 33.795 10.185 30.246 1.00 45.94 85 LYS A N 1
ATOM 624 C CA . LYS A 1 85 ? 33.728 9.180 29.170 1.00 45.94 85 LYS A CA 1
ATOM 625 C C . LYS A 1 85 ? 34.117 7.788 29.687 1.00 45.94 85 LYS A C 1
ATOM 627 O O . LYS A 1 85 ? 35.220 7.678 30.214 1.00 45.94 85 LYS A O 1
ATOM 632 N N . GLN A 1 86 ? 33.340 6.737 29.403 1.00 39.09 86 GLN A N 1
ATOM 633 C CA . GLN A 1 86 ? 33.855 5.359 29.299 1.00 39.09 86 GLN A CA 1
ATOM 634 C C . GLN A 1 86 ? 33.126 4.555 28.203 1.00 39.09 86 GLN A C 1
ATOM 636 O O . GLN A 1 86 ? 31.935 4.724 27.967 1.00 39.09 86 GLN A O 1
ATOM 641 N N . LYS A 1 87 ? 33.927 3.745 27.497 1.00 40.56 87 LYS A N 1
ATOM 642 C CA . LYS A 1 87 ? 33.627 2.849 26.365 1.00 40.56 87 LYS A CA 1
ATOM 643 C C . LYS A 1 87 ? 32.534 1.806 26.676 1.00 40.56 87 LYS A C 1
ATOM 645 O O . LYS A 1 87 ? 32.404 1.420 27.833 1.00 40.56 87 LYS A O 1
ATOM 650 N N . PRO A 1 88 ? 31.839 1.263 25.656 1.00 42.25 88 PRO A N 1
ATOM 651 C CA . PRO A 1 88 ? 30.870 0.189 25.837 1.00 42.25 88 PRO A CA 1
ATOM 652 C C . PRO A 1 88 ? 31.573 -1.166 26.014 1.00 42.25 88 PRO A C 1
ATOM 654 O O . PRO A 1 88 ? 32.270 -1.639 25.116 1.00 42.25 88 PRO A O 1
ATOM 657 N N . THR A 1 89 ? 31.363 -1.804 27.163 1.00 41.22 89 THR A N 1
ATOM 658 C CA . THR A 1 89 ? 31.536 -3.247 27.357 1.00 41.22 89 THR A CA 1
ATOM 659 C C . THR A 1 89 ? 30.164 -3.908 27.465 1.00 41.22 89 THR A C 1
ATOM 661 O O . THR A 1 89 ? 29.225 -3.389 28.061 1.00 41.22 89 THR A O 1
ATOM 664 N N . THR A 1 90 ? 30.072 -5.060 26.815 1.00 57.62 90 THR A N 1
ATOM 665 C CA . THR A 1 90 ? 28.960 -6.010 26.751 1.00 57.62 90 THR A CA 1
ATOM 666 C C . THR A 1 90 ? 28.246 -6.247 28.086 1.00 57.62 90 THR A C 1
ATOM 668 O O . THR A 1 90 ? 28.871 -6.712 29.036 1.00 57.62 90 THR A O 1
ATOM 671 N N . ALA A 1 91 ? 26.922 -6.060 28.122 1.00 46.25 91 ALA A N 1
ATOM 672 C CA . ALA A 1 91 ? 26.057 -6.608 29.167 1.00 46.25 91 ALA A CA 1
ATOM 673 C C . ALA A 1 91 ? 24.648 -6.904 28.623 1.00 46.25 91 ALA A C 1
ATOM 675 O O . ALA A 1 91 ? 23.979 -6.054 28.040 1.00 46.25 91 ALA A O 1
ATOM 676 N N . LYS A 1 92 ? 24.224 -8.154 28.815 1.00 48.53 92 LYS A N 1
ATOM 677 C CA . LYS A 1 92 ? 22.870 -8.672 28.604 1.00 48.53 92 LYS A CA 1
ATOM 678 C C . LYS A 1 92 ? 21.832 -7.912 29.453 1.00 48.53 92 LYS A C 1
ATOM 680 O O . LYS A 1 92 ? 22.041 -7.756 30.651 1.00 48.53 92 LYS A O 1
ATOM 685 N N . LYS A 1 93 ? 20.654 -7.705 28.839 1.00 51.03 93 LYS A N 1
ATOM 686 C CA . LYS A 1 93 ? 19.313 -7.415 29.411 1.00 51.03 93 LYS A CA 1
ATOM 687 C C . LYS A 1 93 ? 19.085 -5.977 29.933 1.00 51.03 93 LYS A C 1
ATOM 689 O O . LYS A 1 93 ? 19.989 -5.377 30.494 1.00 51.03 93 LYS A O 1
ATOM 694 N N . PRO A 1 94 ? 17.869 -5.422 29.741 1.00 43.44 94 PRO A N 1
ATOM 695 C CA . PRO A 1 94 ? 16.647 -5.996 30.296 1.00 43.44 94 PRO A CA 1
ATOM 696 C C . PRO A 1 94 ? 15.596 -6.348 29.240 1.00 43.44 94 PRO A C 1
ATOM 698 O O . PRO A 1 94 ? 15.480 -5.715 28.199 1.00 43.44 94 PRO A O 1
ATOM 701 N N . ALA A 1 95 ? 14.801 -7.372 29.551 1.00 52.41 95 ALA A N 1
ATOM 702 C CA . ALA A 1 95 ? 13.511 -7.585 28.920 1.00 52.41 95 ALA A CA 1
ATOM 703 C C . ALA A 1 95 ? 12.646 -6.372 29.280 1.00 52.41 95 ALA A C 1
ATOM 705 O O . ALA A 1 95 ? 12.110 -6.289 30.386 1.00 52.41 95 ALA A O 1
ATOM 706 N N . ALA A 1 96 ? 12.618 -5.385 28.389 1.00 46.81 96 ALA A N 1
ATOM 707 C CA . ALA A 1 96 ? 11.726 -4.252 28.496 1.00 46.81 96 ALA A CA 1
ATOM 708 C C . ALA A 1 96 ? 10.308 -4.773 28.255 1.00 46.81 96 ALA A C 1
ATOM 710 O O . ALA A 1 96 ? 10.062 -5.497 27.292 1.00 46.81 96 ALA A O 1
ATOM 711 N N . LYS A 1 97 ? 9.415 -4.457 29.196 1.00 41.69 97 LYS A N 1
ATOM 712 C CA . LYS A 1 97 ? 7.962 -4.638 29.114 1.00 41.69 97 LYS A CA 1
ATOM 713 C C . LYS A 1 97 ? 7.530 -4.440 27.664 1.00 41.69 97 LYS A C 1
ATOM 715 O O . LYS A 1 97 ? 7.759 -3.344 27.168 1.00 41.69 97 LYS A O 1
ATOM 720 N N . LYS A 1 98 ? 6.989 -5.475 27.006 1.00 47.03 98 LYS A N 1
ATOM 721 C CA . LYS A 1 98 ? 6.496 -5.369 25.627 1.00 47.03 98 LYS A CA 1
ATOM 722 C C . LYS A 1 98 ? 5.541 -4.171 25.581 1.00 47.03 98 LYS A C 1
ATOM 724 O O . LYS A 1 98 ? 4.471 -4.265 26.189 1.00 47.03 98 LYS A O 1
ATOM 729 N N . PRO A 1 99 ? 5.924 -3.039 24.963 1.00 49.19 99 PRO A N 1
ATOM 730 C CA . PRO A 1 99 ? 4.936 -2.064 24.546 1.00 49.19 99 PRO A CA 1
ATOM 731 C C . PRO A 1 99 ? 4.038 -2.779 23.529 1.00 49.19 99 PRO A C 1
ATOM 733 O O . PRO A 1 99 ? 4.428 -3.821 22.992 1.00 49.19 99 PRO A O 1
ATOM 736 N N . ALA A 1 100 ? 2.835 -2.266 23.284 1.00 53.59 100 ALA A N 1
ATOM 737 C CA . ALA A 1 100 ? 2.041 -2.721 22.145 1.00 53.59 100 ALA A CA 1
ATOM 738 C C . ALA A 1 100 ? 2.949 -2.824 20.902 1.00 53.59 100 ALA A C 1
ATOM 740 O O . ALA A 1 100 ? 3.863 -2.000 20.779 1.00 53.59 100 ALA A O 1
ATOM 741 N N . PRO A 1 101 ? 2.779 -3.855 20.055 1.00 61.97 101 PRO A N 1
ATOM 742 C CA . PRO A 1 101 ? 3.676 -4.073 18.932 1.00 61.97 101 PRO A CA 1
ATOM 743 C C . PRO A 1 101 ? 3.710 -2.799 18.091 1.00 61.97 101 PRO A C 1
ATOM 745 O O . PRO A 1 101 ? 2.704 -2.384 17.522 1.00 61.97 101 PRO A O 1
ATOM 748 N N . THR A 1 102 ? 4.859 -2.125 18.088 1.00 78.69 102 THR A N 1
ATOM 749 C CA . THR A 1 102 ? 4.994 -0.838 17.412 1.00 78.69 102 THR A CA 1
ATOM 750 C C . THR A 1 102 ? 4.768 -1.063 15.920 1.00 78.69 102 THR A C 1
ATOM 752 O O . THR A 1 102 ? 5.197 -2.090 15.391 1.00 78.69 102 THR A O 1
ATOM 755 N N . PHE A 1 103 ? 4.165 -0.095 15.223 1.00 85.31 103 PHE A N 1
ATOM 756 C CA . PHE A 1 103 ? 3.992 -0.101 13.762 1.00 85.31 103 PHE A CA 1
ATOM 757 C C . PHE A 1 103 ? 5.205 -0.701 13.023 1.00 85.31 103 PHE A C 1
ATOM 759 O O . PHE A 1 103 ? 5.068 -1.572 12.170 1.00 85.31 103 PHE A O 1
ATOM 766 N N . LEU A 1 104 ? 6.418 -0.301 13.412 1.00 87.44 104 LEU A N 1
ATOM 767 C CA . LEU A 1 104 ? 7.665 -0.775 12.815 1.00 87.44 104 LEU A CA 1
ATOM 768 C C . LEU A 1 104 ? 7.912 -2.286 12.994 1.00 87.44 104 LEU A C 1
ATOM 770 O O . LEU A 1 104 ? 8.372 -2.953 12.068 1.00 87.44 104 LEU A O 1
ATOM 774 N N . GLU A 1 105 ? 7.615 -2.829 14.174 1.00 85.88 105 GLU A N 1
ATOM 775 C CA . GLU A 1 105 ? 7.749 -4.260 14.469 1.00 85.88 105 GLU A CA 1
ATOM 776 C C . GLU A 1 105 ? 6.754 -5.065 13.632 1.00 85.88 105 GLU A C 1
ATOM 778 O O . GLU A 1 105 ? 7.125 -6.062 13.009 1.00 85.88 105 GLU A O 1
ATOM 783 N N . LEU A 1 106 ? 5.522 -4.568 13.525 1.00 87.81 106 LEU A N 1
ATOM 784 C CA . LEU A 1 106 ? 4.480 -5.141 12.678 1.00 87.81 106 LEU A CA 1
ATOM 785 C C . LEU A 1 106 ? 4.896 -5.115 11.198 1.00 87.81 106 LEU A C 1
ATOM 787 O O . LEU A 1 106 ? 4.871 -6.147 10.531 1.00 87.81 106 LEU A O 1
ATOM 791 N N . VAL A 1 107 ? 5.412 -3.995 10.688 1.00 89.38 107 VAL A N 1
ATOM 792 C CA . VAL A 1 107 ? 5.912 -3.903 9.302 1.00 89.38 107 VAL A CA 1
ATOM 793 C C . VAL A 1 107 ? 7.037 -4.909 9.017 1.00 89.38 107 VAL A C 1
ATOM 795 O O . VAL A 1 107 ? 7.121 -5.440 7.905 1.00 89.38 107 VAL A O 1
ATOM 798 N N . ASN A 1 108 ? 7.894 -5.196 9.999 1.00 90.25 108 ASN A N 1
ATOM 799 C CA . ASN A 1 108 ? 8.989 -6.158 9.859 1.00 90.25 108 ASN A CA 1
ATOM 800 C C . ASN A 1 108 ? 8.537 -7.622 9.953 1.00 90.25 108 ASN A C 1
ATOM 802 O O . ASN A 1 108 ? 9.158 -8.476 9.315 1.00 90.25 108 ASN A O 1
ATOM 806 N N . THR A 1 109 ? 7.477 -7.917 10.711 1.00 87.94 109 THR A N 1
ATOM 807 C CA . THR A 1 109 ? 7.101 -9.289 11.096 1.00 87.94 109 THR A CA 1
ATOM 808 C C . THR A 1 109 ? 5.840 -9.817 10.418 1.00 87.94 109 THR A C 1
ATOM 810 O O . THR A 1 109 ? 5.784 -11.021 10.171 1.00 87.94 109 THR A O 1
ATOM 813 N N . LEU A 1 110 ? 4.875 -8.963 10.049 1.00 88.44 110 LEU A N 1
ATOM 814 C CA . LEU A 1 110 ? 3.613 -9.411 9.442 1.00 88.44 110 LEU A CA 1
ATOM 815 C C . LEU A 1 110 ? 3.850 -10.238 8.169 1.00 88.44 110 LEU A C 1
ATOM 817 O O . LEU A 1 110 ? 4.813 -9.974 7.440 1.00 88.44 110 LEU A O 1
ATOM 821 N N . PRO A 1 111 ? 2.961 -11.178 7.826 1.00 91.56 111 PRO A N 1
ATOM 822 C CA . PRO A 1 111 ? 2.882 -11.742 6.483 1.00 91.56 111 PRO A CA 1
ATOM 823 C C . PRO A 1 111 ? 2.754 -10.649 5.413 1.00 91.56 111 PRO A C 1
ATOM 825 O O . PRO A 1 111 ? 2.273 -9.545 5.675 1.00 91.56 111 PRO A O 1
ATOM 828 N N . ILE A 1 112 ? 3.209 -10.931 4.191 1.00 90.94 112 ILE A N 1
ATOM 829 C CA . ILE A 1 112 ? 3.202 -9.935 3.107 1.00 90.94 112 ILE A CA 1
ATOM 830 C C . ILE A 1 112 ? 1.766 -9.523 2.770 1.00 90.94 112 ILE A C 1
ATOM 832 O O . ILE A 1 112 ? 1.511 -8.346 2.526 1.00 90.94 112 ILE A O 1
ATOM 836 N N . GLU A 1 113 ? 0.845 -10.478 2.770 1.00 91.12 113 GLU A N 1
ATOM 837 C CA . GLU A 1 113 ? -0.568 -10.305 2.451 1.00 91.12 113 GLU A CA 1
ATOM 838 C C . GLU A 1 113 ? -1.259 -9.410 3.487 1.00 91.12 113 GLU A C 1
ATOM 840 O O . GLU A 1 113 ? -1.841 -8.389 3.122 1.00 91.12 113 GLU A O 1
ATOM 845 N N . GLU A 1 114 ? -1.093 -9.726 4.774 1.00 91.38 114 GLU A N 1
ATOM 846 C CA . GLU A 1 114 ? -1.647 -8.937 5.881 1.00 91.38 114 GLU A CA 1
ATOM 847 C C . GLU A 1 114 ? -1.030 -7.536 5.944 1.00 91.38 114 GLU A C 1
ATOM 849 O O . GLU A 1 114 ? -1.727 -6.557 6.196 1.00 91.38 114 GLU A O 1
ATOM 854 N N . LEU A 1 115 ? 0.270 -7.405 5.653 1.00 91.00 115 LEU A N 1
ATOM 855 C CA . LEU A 1 115 ? 0.930 -6.103 5.593 1.00 91.00 115 LEU A CA 1
ATOM 856 C C . LEU A 1 115 ? 0.344 -5.222 4.480 1.00 91.00 115 LEU A C 1
ATOM 858 O O . LEU A 1 115 ? 0.205 -4.013 4.660 1.00 91.00 115 LEU A O 1
ATOM 862 N N . ILE A 1 116 ? 0.018 -5.803 3.321 1.00 91.50 116 ILE A N 1
ATOM 863 C CA . ILE A 1 1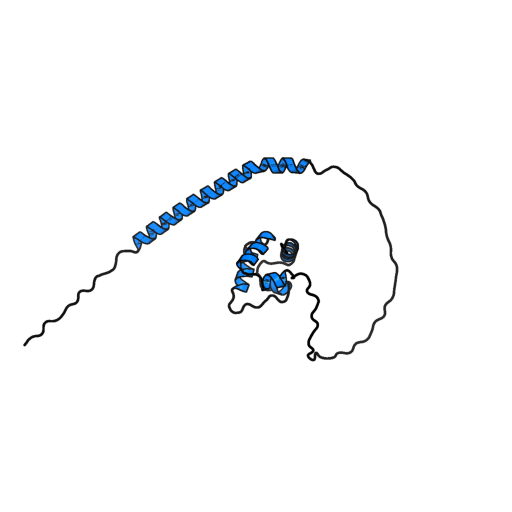16 ? -0.619 -5.066 2.222 1.00 91.50 116 ILE A CA 1
ATOM 864 C C . ILE A 1 116 ? -1.993 -4.565 2.654 1.00 91.50 116 ILE A C 1
ATOM 866 O O . ILE A 1 116 ? -2.336 -3.424 2.348 1.00 91.50 116 ILE A O 1
ATOM 870 N N . GLU A 1 117 ? -2.772 -5.410 3.320 1.00 91.81 117 GLU A N 1
ATOM 871 C CA . GLU A 1 117 ? -4.105 -5.057 3.794 1.00 91.81 117 GLU A CA 1
ATOM 872 C C . GLU A 1 117 ? -4.038 -3.981 4.881 1.00 91.81 117 GLU A C 1
ATOM 874 O O . GLU A 1 117 ? -4.647 -2.931 4.710 1.00 91.81 117 GLU A O 1
ATOM 879 N N . ALA A 1 118 ? -3.192 -4.150 5.902 1.00 90.44 118 ALA A N 1
ATOM 880 C CA . ALA A 1 118 ? -2.989 -3.164 6.965 1.00 90.44 118 ALA A CA 1
ATOM 881 C C . ALA A 1 118 ? -2.532 -1.798 6.424 1.00 90.44 118 ALA A C 1
ATOM 883 O O . ALA A 1 118 ? -3.087 -0.769 6.799 1.00 90.44 118 ALA A O 1
ATOM 884 N N . LEU A 1 119 ? -1.580 -1.776 5.481 1.00 91.12 119 LEU A N 1
ATOM 885 C CA . LEU A 1 119 ? -1.132 -0.532 4.847 1.00 91.12 119 LEU A CA 1
ATOM 886 C C . LEU A 1 119 ? -2.235 0.127 4.010 1.00 91.12 119 LEU A C 1
ATOM 888 O O . LEU A 1 119 ? -2.330 1.350 3.994 1.00 91.12 119 LEU A O 1
ATOM 892 N N . LYS A 1 120 ? -3.048 -0.652 3.290 1.00 91.44 120 LYS A N 1
ATOM 893 C CA . LYS A 1 120 ? -4.169 -0.107 2.509 1.00 91.44 120 LYS A CA 1
ATOM 894 C C . LYS A 1 120 ? -5.276 0.435 3.411 1.00 91.44 120 LYS A C 1
ATOM 896 O O . LYS A 1 120 ? -5.821 1.487 3.093 1.00 91.44 120 LYS A O 1
ATOM 901 N N . SER A 1 121 ? -5.580 -0.266 4.501 1.00 91.12 121 SER A N 1
ATOM 902 C CA . SER A 1 121 ? -6.568 0.149 5.498 1.00 91.12 121 SER A CA 1
ATOM 903 C C . SER A 1 121 ? -6.143 1.429 6.214 1.00 91.12 121 SER A C 1
ATOM 905 O O . SER A 1 121 ? -6.977 2.300 6.411 1.00 91.12 121 SER A O 1
ATOM 907 N N . ALA A 1 122 ? -4.846 1.587 6.494 1.00 89.69 122 ALA A N 1
ATOM 908 C CA . ALA A 1 122 ? -4.256 2.797 7.074 1.00 89.69 122 ALA A CA 1
ATOM 909 C C . ALA A 1 122 ? -3.982 3.923 6.047 1.00 89.69 122 ALA A C 1
ATOM 911 O O . ALA A 1 122 ? -3.057 4.720 6.210 1.00 89.69 122 ALA A O 1
ATOM 912 N N . GLY A 1 123 ? -4.670 3.920 4.899 1.00 88.31 123 GLY A N 1
ATOM 913 C CA . GLY A 1 123 ? -4.585 5.006 3.915 1.00 88.31 123 GLY A CA 1
ATOM 914 C C . GLY A 1 123 ? -3.244 5.146 3.174 1.00 88.31 123 GLY A C 1
ATOM 915 O O . GLY A 1 123 ? -2.994 6.165 2.516 1.00 88.31 123 GLY A O 1
ATOM 916 N N . ALA A 1 124 ? -2.350 4.149 3.221 1.00 90.12 124 ALA A N 1
ATOM 917 C CA . ALA A 1 124 ? -1.049 4.255 2.567 1.00 90.12 124 ALA A CA 1
ATOM 918 C C . ALA A 1 124 ? -1.178 4.306 1.035 1.00 90.12 124 ALA A C 1
ATOM 920 O O . ALA A 1 124 ? -1.840 3.489 0.390 1.00 90.12 124 ALA A O 1
ATOM 921 N N . LYS A 1 125 ? -0.450 5.238 0.408 1.00 91.62 125 LYS A N 1
ATOM 922 C CA . LYS A 1 125 ? -0.425 5.378 -1.057 1.00 91.62 125 LYS A CA 1
ATOM 923 C C . LYS A 1 125 ? 0.072 4.090 -1.721 1.00 91.62 125 LYS A C 1
ATOM 925 O O . LYS A 1 125 ? 1.076 3.513 -1.305 1.00 91.62 125 LYS A O 1
ATOM 930 N N . GLN A 1 126 ? -0.553 3.687 -2.829 1.00 91.38 126 GLN A N 1
ATOM 931 C CA . GLN A 1 126 ? -0.245 2.420 -3.512 1.00 91.38 126 GLN A CA 1
ATOM 932 C C . GLN A 1 126 ? 1.246 2.229 -3.848 1.00 91.38 126 GLN A C 1
ATOM 934 O O . GLN A 1 126 ? 1.771 1.118 -3.736 1.00 91.38 126 GLN A O 1
ATOM 939 N N . HIS A 1 127 ? 1.955 3.293 -4.249 1.00 92.44 127 HIS A N 1
ATOM 940 C CA . HIS A 1 127 ? 3.390 3.209 -4.545 1.00 92.44 127 HIS A CA 1
ATOM 941 C C . HIS A 1 127 ? 4.236 2.967 -3.292 1.00 92.44 127 HIS A C 1
ATOM 943 O O . HIS A 1 127 ? 5.242 2.266 -3.378 1.00 92.44 127 HIS A O 1
ATOM 949 N N . VAL A 1 128 ? 3.826 3.500 -2.137 1.00 91.50 128 VAL A N 1
ATOM 950 C CA . VAL A 1 128 ? 4.484 3.266 -0.844 1.00 91.50 128 VAL A CA 1
ATOM 951 C C . VAL A 1 128 ? 4.338 1.801 -0.464 1.00 91.50 128 VAL A C 1
ATOM 953 O O . VAL A 1 128 ? 5.348 1.149 -0.209 1.00 91.50 128 VAL A O 1
ATOM 956 N N . VAL A 1 129 ? 3.117 1.260 -0.532 1.00 92.50 129 VAL A N 1
ATOM 957 C CA . VAL A 1 129 ? 2.849 -0.161 -0.259 1.00 92.50 129 VAL A CA 1
ATOM 958 C C . VAL A 1 129 ? 3.724 -1.043 -1.143 1.00 92.50 129 VAL A C 1
ATOM 960 O O . VAL A 1 129 ? 4.490 -1.867 -0.645 1.00 92.50 129 VAL A O 1
ATOM 963 N N . ARG A 1 130 ? 3.708 -0.806 -2.461 1.00 93.75 130 ARG A N 1
ATOM 964 C CA . ARG A 1 130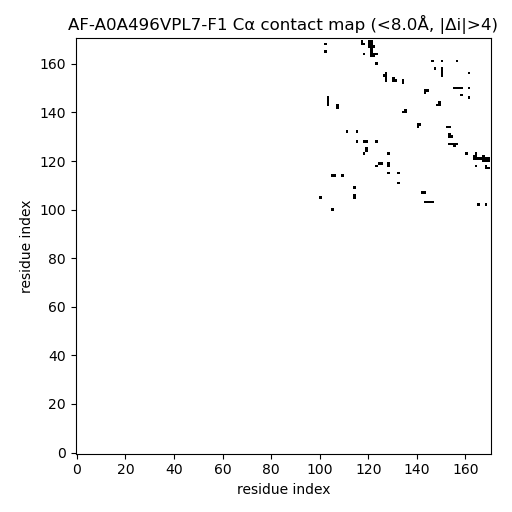 ? 4.539 -1.551 -3.416 1.00 93.75 130 ARG A CA 1
ATOM 965 C C . ARG A 1 130 ? 6.028 -1.476 -3.065 1.00 93.75 130 ARG A C 1
ATOM 967 O O . ARG A 1 130 ? 6.719 -2.488 -3.138 1.00 93.75 130 ARG A O 1
ATOM 974 N N . ASN A 1 131 ? 6.525 -0.305 -2.672 1.00 93.44 131 ASN A N 1
ATOM 975 C CA . ASN A 1 131 ? 7.932 -0.114 -2.329 1.00 93.44 131 ASN A CA 1
ATOM 976 C C . ASN A 1 131 ? 8.324 -0.815 -1.022 1.00 93.44 131 ASN A C 1
ATOM 978 O O . ASN A 1 131 ? 9.397 -1.415 -0.979 1.00 93.44 131 ASN A O 1
ATOM 982 N N . ILE A 1 132 ? 7.466 -0.800 0.001 1.00 91.44 132 ILE A N 1
ATOM 983 C CA . ILE A 1 132 ? 7.686 -1.542 1.254 1.00 91.44 132 ILE A CA 1
ATOM 984 C C . ILE A 1 132 ? 7.758 -3.045 0.962 1.00 91.44 132 ILE A C 1
ATOM 986 O O . ILE A 1 132 ? 8.721 -3.707 1.355 1.00 91.44 132 ILE A O 1
ATOM 990 N N . ILE A 1 133 ? 6.801 -3.576 0.195 1.00 92.88 133 ILE A N 1
ATOM 991 C CA . ILE A 1 133 ? 6.788 -4.997 -0.178 1.00 92.88 133 ILE A CA 1
ATOM 992 C C . ILE A 1 133 ? 8.019 -5.363 -1.010 1.00 92.88 133 ILE A C 1
ATOM 994 O O . ILE A 1 133 ? 8.655 -6.386 -0.760 1.00 92.88 133 ILE A O 1
ATOM 998 N N . ASN A 1 134 ? 8.408 -4.512 -1.959 1.00 92.38 134 ASN A N 1
ATOM 999 C CA . ASN A 1 134 ? 9.608 -4.730 -2.761 1.00 92.38 134 ASN A CA 1
ATOM 1000 C C . ASN A 1 134 ? 10.884 -4.749 -1.918 1.00 92.38 134 ASN A C 1
ATOM 1002 O O . ASN A 1 134 ? 11.809 -5.461 -2.291 1.00 92.38 134 ASN A O 1
ATOM 1006 N N . GLN A 1 135 ? 10.955 -3.998 -0.812 1.00 90.00 135 GLN A N 1
ATOM 1007 C CA . GLN A 1 135 ? 12.082 -4.075 0.121 1.00 90.00 135 GLN A CA 1
ATOM 1008 C C . GLN A 1 135 ? 12.077 -5.400 0.894 1.00 90.00 135 GLN A C 1
ATOM 1010 O O . GLN A 1 135 ? 13.125 -6.038 0.975 1.00 90.00 135 GLN A O 1
ATOM 1015 N N . ARG A 1 136 ? 10.915 -5.857 1.388 1.00 89.44 136 ARG A N 1
ATOM 1016 C CA . ARG A 1 136 ? 10.788 -7.142 2.111 1.00 89.44 136 ARG A CA 1
ATOM 1017 C C . ARG A 1 136 ? 11.047 -8.368 1.241 1.00 89.44 136 ARG A C 1
ATOM 1019 O O . ARG A 1 136 ? 11.601 -9.346 1.720 1.00 89.44 136 ARG A O 1
ATOM 1026 N N . LYS A 1 137 ? 10.717 -8.304 -0.051 1.00 90.88 137 LYS A N 1
ATOM 1027 C CA . LYS A 1 137 ? 10.992 -9.379 -1.020 1.00 90.88 137 LYS A CA 1
ATOM 1028 C C . LYS A 1 137 ? 12.455 -9.454 -1.471 1.00 90.88 137 LYS A C 1
ATOM 1030 O O . LYS A 1 137 ? 12.796 -10.331 -2.263 1.00 90.88 137 LYS A O 1
ATOM 1035 N N . ARG A 1 138 ? 13.331 -8.540 -1.032 1.00 89.69 138 ARG A N 1
ATOM 1036 C CA . ARG A 1 138 ? 14.750 -8.606 -1.405 1.00 89.69 138 ARG A CA 1
ATOM 1037 C C . ARG A 1 138 ? 15.412 -9.817 -0.741 1.00 89.69 138 ARG A C 1
ATOM 1039 O O . ARG A 1 138 ? 15.174 -10.052 0.437 1.00 89.69 138 ARG A O 1
ATOM 1046 N N . PRO A 1 139 ? 16.315 -10.525 -1.443 1.00 83.00 139 PRO A N 1
ATOM 1047 C CA . PRO A 1 139 ? 17.023 -11.678 -0.879 1.00 83.00 139 PRO A CA 1
ATOM 1048 C C . PRO A 1 139 ? 17.909 -11.309 0.322 1.00 83.00 139 PRO A C 1
ATOM 1050 O O . PRO A 1 139 ? 18.146 -12.138 1.187 1.00 83.00 139 PRO A O 1
ATOM 1053 N N . ASN A 1 140 ? 18.340 -10.045 0.402 1.00 88.94 140 ASN A N 1
ATOM 1054 C CA . ASN A 1 140 ? 19.080 -9.478 1.530 1.00 88.94 140 ASN A CA 1
ATOM 1055 C C . ASN A 1 140 ? 18.198 -8.498 2.315 1.00 88.94 140 ASN A C 1
ATOM 1057 O O . ASN A 1 140 ? 18.616 -7.368 2.584 1.00 88.94 140 ASN A O 1
ATOM 1061 N N . PHE A 1 141 ? 16.942 -8.870 2.581 1.00 87.19 141 PHE A N 1
ATOM 1062 C CA . PHE A 1 141 ? 16.054 -8.024 3.368 1.00 87.19 141 PHE A CA 1
ATOM 1063 C C . PHE A 1 141 ? 16.692 -7.743 4.729 1.00 87.19 141 PHE A C 1
ATOM 1065 O O . PHE A 1 141 ? 17.051 -8.651 5.474 1.00 87.19 141 PHE A O 1
ATOM 1072 N N . GLN A 1 142 ? 16.841 -6.459 5.028 1.00 86.94 142 GLN A N 1
ATOM 1073 C CA . GLN A 1 142 ? 17.255 -5.994 6.335 1.00 86.94 142 GLN A CA 1
ATOM 1074 C C . GLN A 1 142 ? 16.068 -5.282 6.960 1.00 86.94 142 GLN A C 1
ATOM 1076 O O . GLN A 1 142 ? 15.582 -4.293 6.400 1.00 86.94 142 GLN A O 1
ATOM 1081 N N . GLU A 1 143 ? 15.659 -5.773 8.125 1.00 88.88 143 GLU A N 1
ATOM 1082 C CA . GLU A 1 143 ? 14.593 -5.189 8.930 1.00 88.88 143 GLU A CA 1
ATOM 1083 C C . GLU A 1 143 ? 14.807 -3.688 9.145 1.00 88.88 143 GLU A C 1
ATOM 1085 O O . GLU A 1 143 ? 15.935 -3.174 9.223 1.00 88.88 143 GLU A O 1
ATOM 1090 N N . PHE A 1 144 ? 13.697 -2.965 9.209 1.00 89.38 144 PHE A N 1
ATOM 1091 C CA . PHE A 1 144 ? 13.703 -1.541 9.472 1.00 89.38 144 PHE A CA 1
ATOM 1092 C C . PHE A 1 144 ? 13.979 -1.324 10.960 1.00 89.38 144 PHE A C 1
ATOM 1094 O O . PHE A 1 144 ? 13.144 -1.633 11.803 1.00 89.38 144 PHE A O 1
ATOM 1101 N N . ALA A 1 145 ? 15.170 -0.811 11.277 1.00 86.81 145 ALA A N 1
ATOM 1102 C CA . ALA A 1 145 ? 15.601 -0.565 12.656 1.00 86.81 145 ALA A CA 1
ATOM 1103 C C . ALA A 1 145 ? 15.000 0.713 13.270 1.00 86.81 145 ALA A C 1
ATOM 1105 O O . ALA A 1 145 ? 14.988 0.865 14.487 1.00 86.81 145 ALA A O 1
ATOM 1106 N N . SER A 1 146 ? 14.542 1.646 12.432 1.00 88.25 146 SER A N 1
ATOM 1107 C CA . SER A 1 146 ? 13.834 2.854 12.853 1.00 88.25 146 SER A CA 1
ATOM 1108 C C . SER A 1 146 ? 12.895 3.346 11.751 1.00 88.25 146 SER A C 1
ATOM 1110 O O . SER A 1 146 ? 13.005 2.940 10.588 1.00 88.25 146 SER A O 1
ATOM 1112 N N . GLU A 1 147 ? 12.004 4.261 12.111 1.00 86.50 147 GLU A N 1
ATOM 1113 C CA . GLU A 1 147 ? 11.100 4.951 11.190 1.00 86.50 147 GLU A CA 1
ATOM 1114 C C . GLU A 1 147 ? 11.856 5.773 10.136 1.00 86.50 147 GLU A C 1
ATOM 1116 O O . GLU A 1 147 ? 11.520 5.752 8.951 1.00 86.50 147 GLU A O 1
ATOM 1121 N N . GLU A 1 148 ? 12.952 6.431 10.518 1.00 86.62 148 GLU A N 1
ATOM 1122 C CA . GLU A 1 148 ? 13.813 7.151 9.574 1.00 86.62 148 GLU A CA 1
ATOM 1123 C C . GLU A 1 148 ? 14.463 6.204 8.568 1.00 86.62 148 GLU A C 1
ATOM 1125 O O . GLU A 1 148 ? 14.592 6.537 7.390 1.00 86.62 148 GLU A O 1
ATOM 1130 N N . ASN A 1 149 ? 14.862 5.012 9.015 1.00 88.81 149 ASN A N 1
ATOM 1131 C CA . ASN A 1 149 ? 15.441 4.001 8.139 1.00 88.81 149 ASN A CA 1
ATOM 1132 C C . ASN A 1 149 ? 14.413 3.542 7.090 1.00 88.81 149 ASN A C 1
ATOM 1134 O O . ASN A 1 149 ? 14.732 3.444 5.901 1.00 88.81 149 ASN A O 1
ATOM 1138 N N . LEU A 1 150 ? 13.161 3.351 7.512 1.00 89.25 150 LEU A N 1
ATOM 1139 C CA . LEU A 1 150 ? 12.050 3.050 6.614 1.00 89.25 150 LEU A CA 1
ATOM 1140 C C . LEU A 1 150 ? 11.854 4.166 5.572 1.00 89.25 150 LEU A C 1
ATOM 1142 O O . LEU A 1 150 ? 11.814 3.879 4.376 1.00 89.25 150 LEU A O 1
ATOM 1146 N N . ILE A 1 151 ? 11.835 5.432 5.994 1.00 90.12 151 ILE A N 1
ATOM 1147 C CA . ILE A 1 151 ? 11.692 6.598 5.103 1.00 90.12 151 ILE A CA 1
ATOM 1148 C C . ILE A 1 151 ? 12.836 6.692 4.083 1.00 90.12 151 ILE A C 1
ATOM 1150 O O . ILE A 1 151 ? 12.595 6.916 2.899 1.00 90.12 151 ILE A O 1
ATOM 1154 N N . ILE A 1 152 ? 14.085 6.487 4.510 1.00 89.88 152 ILE A N 1
ATOM 1155 C CA . ILE A 1 152 ? 15.254 6.562 3.617 1.00 89.88 152 ILE A CA 1
ATOM 1156 C C . ILE A 1 152 ? 15.216 5.442 2.565 1.00 89.88 152 ILE A C 1
ATOM 1158 O O . ILE A 1 152 ? 15.598 5.650 1.410 1.00 89.88 152 ILE A O 1
ATOM 1162 N N . ARG A 1 153 ? 14.764 4.240 2.943 1.00 89.31 153 ARG A N 1
ATOM 1163 C CA . ARG A 1 153 ? 14.753 3.066 2.053 1.00 89.31 153 ARG A CA 1
ATOM 1164 C C . ARG A 1 153 ? 13.529 2.995 1.147 1.00 89.31 153 ARG A C 1
ATOM 1166 O O . ARG A 1 153 ? 13.618 2.442 0.044 1.00 89.31 153 ARG A O 1
ATOM 1173 N N . VAL A 1 154 ? 12.387 3.502 1.593 1.00 91.00 154 VAL A N 1
ATOM 1174 C CA . VAL A 1 154 ? 11.116 3.424 0.869 1.00 91.00 154 VAL A CA 1
ATOM 1175 C C . VAL A 1 154 ? 10.899 4.726 0.109 1.00 91.00 154 VAL A C 1
ATOM 1177 O O . VAL A 1 154 ? 10.490 5.745 0.657 1.00 91.00 154 VAL A O 1
ATOM 1180 N N . LYS A 1 155 ? 11.151 4.694 -1.203 1.00 87.81 155 LYS A N 1
ATOM 1181 C CA . LYS A 1 155 ? 10.951 5.866 -2.064 1.00 87.81 155 LYS A CA 1
ATOM 1182 C C . LYS A 1 155 ? 9.499 6.348 -2.003 1.00 87.81 155 LYS A C 1
ATOM 1184 O O . LYS A 1 155 ? 8.570 5.561 -2.183 1.00 87.81 155 LYS A O 1
ATOM 1189 N N . GLY A 1 156 ? 9.320 7.653 -1.817 1.00 83.44 156 GLY A N 1
ATOM 1190 C CA . GLY A 1 156 ? 8.000 8.285 -1.786 1.00 83.44 156 GLY A CA 1
ATOM 1191 C C . GLY A 1 156 ? 7.243 8.117 -0.467 1.00 83.44 156 GLY A C 1
ATOM 1192 O O . GLY A 1 156 ? 6.065 8.473 -0.428 1.00 83.44 156 GLY A O 1
ATOM 1193 N N . LEU A 1 157 ? 7.898 7.597 0.577 1.00 89.81 157 LEU A N 1
ATOM 1194 C CA . LEU A 1 157 ? 7.441 7.677 1.959 1.00 89.81 157 LEU A CA 1
ATOM 1195 C C . LEU A 1 157 ? 8.098 8.897 2.615 1.00 89.81 157 LEU A C 1
ATOM 1197 O O . LEU A 1 157 ? 9.312 9.063 2.544 1.00 89.81 157 LEU A O 1
ATOM 1201 N N . ALA A 1 158 ? 7.296 9.764 3.222 1.00 89.38 158 ALA A N 1
ATOM 1202 C CA . ALA A 1 158 ? 7.761 10.940 3.953 1.00 89.38 158 ALA A CA 1
ATOM 1203 C C . ALA A 1 158 ? 7.280 10.856 5.404 1.00 89.38 158 ALA A C 1
ATOM 1205 O O . ALA A 1 158 ? 6.260 10.221 5.658 1.00 89.38 158 ALA A O 1
ATOM 1206 N N . LYS A 1 159 ? 7.968 11.540 6.330 1.00 88.19 159 LYS A N 1
ATOM 1207 C CA . LYS A 1 159 ? 7.582 11.622 7.753 1.00 88.19 159 LYS A CA 1
ATOM 1208 C C . LYS A 1 159 ? 6.082 11.864 7.988 1.00 88.19 159 LYS A C 1
ATOM 1210 O O . LYS A 1 159 ? 5.485 11.033 8.654 1.00 88.19 159 LYS A O 1
ATOM 1215 N N . PRO A 1 160 ? 5.442 12.892 7.393 1.00 88.19 160 PRO A N 1
ATOM 1216 C CA . PRO A 1 160 ? 4.018 13.132 7.639 1.00 88.19 160 PRO A CA 1
ATOM 1217 C C . PRO A 1 160 ? 3.128 11.997 7.122 1.00 88.19 160 PRO A C 1
ATOM 1219 O O . PRO A 1 160 ? 2.114 11.683 7.722 1.00 88.19 160 PRO A O 1
ATOM 1222 N N . SER A 1 161 ? 3.500 11.349 6.013 1.00 86.88 161 SER A N 1
ATOM 1223 C CA . SER A 1 161 ? 2.742 10.197 5.514 1.00 86.88 161 SER A CA 1
ATOM 1224 C C . SER A 1 161 ? 2.918 8.971 6.400 1.00 86.88 161 SER A C 1
ATOM 1226 O O . SER A 1 161 ? 1.985 8.198 6.534 1.00 86.88 161 SER A O 1
ATOM 1228 N N . LEU A 1 162 ? 4.105 8.781 6.976 1.00 88.12 162 LEU A N 1
ATOM 1229 C CA . LEU A 1 162 ? 4.357 7.705 7.923 1.00 88.12 162 LEU A CA 1
ATOM 1230 C C . LEU A 1 162 ? 3.518 7.882 9.191 1.00 88.12 162 LEU A C 1
ATOM 1232 O O . LEU A 1 162 ? 2.916 6.922 9.646 1.00 88.12 162 LEU A O 1
ATOM 1236 N N . GLU A 1 163 ? 3.479 9.099 9.726 1.00 88.06 163 GLU A N 1
ATOM 1237 C CA . GLU A 1 163 ? 2.745 9.433 10.948 1.00 88.06 163 GLU A CA 1
ATOM 1238 C C . GLU A 1 163 ? 1.239 9.198 10.776 1.00 88.06 163 GLU A C 1
ATOM 1240 O O . GLU A 1 163 ? 0.641 8.526 11.606 1.00 88.06 163 GLU A O 1
ATOM 1245 N N . LEU A 1 164 ? 0.666 9.606 9.636 1.00 89.12 164 LEU A N 1
ATOM 1246 C CA . LEU A 1 164 ? -0.730 9.303 9.287 1.00 89.12 164 LEU A CA 1
ATOM 1247 C C . LEU A 1 164 ? -1.005 7.793 9.221 1.00 89.12 164 LEU A C 1
ATOM 1249 O O . LEU A 1 164 ? -1.989 7.316 9.770 1.00 89.12 164 LEU A O 1
ATOM 1253 N N . ILE A 1 165 ? -0.114 7.026 8.583 1.00 88.06 165 ILE A N 1
ATOM 1254 C CA . ILE A 1 165 ? -0.261 5.565 8.481 1.00 88.06 165 ILE A CA 1
ATOM 1255 C C . ILE A 1 165 ? -0.130 4.902 9.860 1.00 88.06 165 ILE A C 1
ATOM 1257 O O . ILE A 1 165 ? -0.785 3.900 10.124 1.00 88.06 165 ILE A O 1
ATOM 1261 N N . ALA A 1 166 ? 0.741 5.426 10.725 1.00 87.19 166 ALA A N 1
ATOM 1262 C CA . ALA A 1 166 ? 0.924 4.916 12.078 1.00 87.19 166 ALA A CA 1
ATOM 1263 C C . ALA A 1 166 ? -0.272 5.247 12.987 1.00 87.19 166 ALA A C 1
ATOM 1265 O O . ALA A 1 166 ? -0.587 4.453 13.868 1.00 87.19 166 ALA A O 1
ATOM 1266 N N . GLU A 1 167 ? -0.938 6.384 12.764 1.00 87.56 167 GLU A N 1
ATOM 1267 C CA . GLU A 1 167 ? -2.153 6.791 13.480 1.00 87.56 167 GLU A CA 1
ATOM 1268 C C . GLU A 1 167 ? -3.383 5.981 13.042 1.00 87.56 167 GLU A C 1
ATOM 1270 O O . GLU A 1 167 ? -4.164 5.547 13.885 1.00 87.56 167 GLU A O 1
ATOM 1275 N N . GLU A 1 168 ? -3.527 5.711 11.742 1.00 88.19 168 GLU A N 1
ATOM 1276 C CA . GLU A 1 168 ? -4.619 4.897 11.183 1.00 88.19 168 GLU A CA 1
ATOM 1277 C C . GLU A 1 168 ? -4.331 3.382 11.213 1.00 88.19 168 GLU A C 1
ATOM 1279 O O . GLU A 1 168 ? -5.047 2.586 10.597 1.00 88.19 168 GLU A O 1
ATOM 1284 N N . TRP A 1 169 ? -3.265 2.955 11.894 1.00 86.75 169 TRP A N 1
ATOM 1285 C CA . TRP A 1 169 ? -2.861 1.555 11.904 1.00 86.75 169 TRP A CA 1
ATOM 1286 C C . TRP A 1 169 ? -3.891 0.688 12.652 1.00 86.75 169 TRP A C 1
ATOM 1288 O O . TRP A 1 169 ? -4.233 1.000 13.791 1.00 86.75 169 TRP A O 1
ATOM 1298 N N . PRO A 1 170 ? -4.387 -0.418 12.064 1.00 73.25 170 PRO A N 1
ATOM 1299 C CA . PRO A 1 170 ? -5.521 -1.167 12.619 1.00 73.25 170 PRO A CA 1
ATOM 1300 C C . PRO A 1 170 ? -5.184 -2.083 13.823 1.00 73.25 170 PRO A C 1
ATOM 1302 O O . PRO A 1 170 ? -5.865 -3.090 14.022 1.00 73.25 170 PRO A O 1
ATOM 1305 N N . TYR A 1 171 ? -4.157 -1.765 14.623 1.00 66.06 171 TYR A N 1
ATOM 1306 C CA . TYR A 1 171 ? -3.665 -2.577 15.752 1.00 66.06 171 TYR A CA 1
ATOM 1307 C C . TYR A 1 171 ? -3.226 -1.717 16.937 1.00 66.06 171 TYR A C 1
ATOM 1309 O O . TYR A 1 171 ? -3.451 -2.161 18.087 1.00 66.06 171 TYR A O 1
#

Secondary structure (DSSP, 8-state):
--PPP---PPP-----SHHHHHHHHHHHHHHHHHHHHHHHHHHHHHHHHHHHHHHHTTSS---------------------------------------S--HHHHHHHS-HHHHHHHHHHTT--HHHHHHHHHHHTSTT-----SHHHHHHHSTT--HHHHHHHHHS---

Sequence (171 aa):
MASPSKTKSRPNNSKEPDNALREHLGTLDNTLKSLVEAVNNVSCEIQALQPLVETANLTSEVVSSPKPVSKPAPKAKAPTPPVKKQKPTTAKKPAAKKPAPTFLELVNTLPIEELIEALKSAGAKQHVVRNIINQRKRPNFQEFASEENLIIRVKGLAKPSLELIAEEWPY

Mean predicted aligned error: 21.7 Å

Foldseek 3Di:
DDDDDDDDDDDDDDDPPPVVVVVVVVVVVVVVVVVVVVVVVVVVVVVVCVVVVVVVVPPPPDDDDDDDDDDDDDDDDDDDDDDDDDDDDDDDDDPDDDDPCQPQNCLQDPDLVVLLVQQVQLVHDPLQNVQSSVLVPDPPRDRQPDPVSSQVRRPPDDPVSVVSSRVSGPD

pLDDT: mean 72.12, std 19.7, range [34.72, 95.12]

Solvent-accessible surface area (backbone atoms only — not comparable to full-atom values): 11429 Å² total; per-residue (Å²): 141,82,86,85,84,86,81,82,84,75,88,86,84,86,88,75,70,70,62,60,54,54,53,52,51,54,51,50,54,53,51,51,51,53,50,54,51,52,52,51,52,52,52,52,52,53,62,69,48,49,70,60,59,63,65,61,71,76,76,78,87,82,87,82,86,83,88,88,88,83,89,85,87,84,90,85,83,88,86,88,88,86,90,84,92,79,82,93,74,94,76,87,81,78,89,66,78,81,65,77,83,47,67,60,57,45,71,63,64,50,55,72,69,59,46,51,49,45,39,51,72,15,69,46,54,69,66,39,53,53,36,51,51,56,48,65,69,37,96,79,53,71,74,59,88,41,72,67,52,42,37,74,71,23,66,88,45,45,71,73,60,49,51,50,29,58,71,47,43,94,122

Radius of gyration: 32.47 Å; Cα contacts (8 Å, |Δi|>4): 64; chains: 1; bounding box: 63×89×90 Å